Protein AF-A0A060CI64-F1 (afdb_monomer)

Mean predicted aligned error: 8.31 Å

Radius of gyration: 19.79 Å; Cα contacts (8 Å, |Δi|>4): 132; chains: 1; bounding box: 47×23×63 Å

Solvent-accessible surface area (backbone atoms only — not comparable to full-atom values): 6944 Å² total; per-residue (Å²): 132,88,82,83,76,77,88,77,75,75,83,85,53,99,84,52,78,56,82,79,46,73,45,54,39,59,33,70,56,40,92,54,32,87,83,45,58,58,56,49,34,76,32,47,67,74,94,60,37,82,54,46,82,24,49,99,35,51,79,42,62,29,75,38,53,67,48,91,42,87,87,68,49,53,86,38,17,58,70,34,61,36,58,40,86,64,54,48,38,76,44,66,75,62,94,75,76,67,66,71,78,63,88,86,70,72,55,126

Sequence (108 aa):
MQRSLNSSRRRLGYLSCGTGNPIDDCWRCDRNWESNRQRLADCAIGFGKNAIGGRDGKIYVVTDSGDDDPVNPKPGTLRYAVIQDEPLWIIFQQDMVIKLKEELIMNS

pLDDT: mean 87.82, std 17.68, range [35.69, 98.62]

Secondary structure (DSSP, 8-state):
-------------TT----S-HHHHHHTT-TTTTTSGGGGGG---STTTT--TTTTSEEEEE-B-----SSSPPTTBHHHHHT-SS-EEEEESS------SS------

Nearest PDB structures (foldseek):
  1pxz-assembly2_B  TM=9.777E-01  e=5.783E-08  Juniperus ashei

Foldseek 3Di:
DDDDPPPPDDPPDPPQPDPPDQLCSQQVSPPVCVVVVQSSLCSDDDPCNNDSQLRVHEEAEQPDLEAPDLPDDDRSYPLVVQPDQHGYDYDYPDDHDRDHPDDRDGDD

Structure (mmCIF, N/CA/C/O backbone):
data_AF-A0A060CI64-F1
#
_entry.id   AF-A0A060CI64-F1
#
loop_
_atom_site.group_PDB
_atom_site.id
_atom_site.type_symbol
_atom_site.label_atom_id
_atom_site.label_alt_id
_atom_site.label_comp_id
_atom_site.label_asym_id
_atom_site.label_entity_id
_atom_site.label_seq_id
_atom_site.pdbx_PDB_ins_code
_atom_site.Cartn_x
_atom_site.Cartn_y
_atom_site.Cartn_z
_atom_site.occupancy
_atom_site.B_iso_or_equiv
_atom_site.auth_seq_id
_atom_site.auth_comp_id
_atom_site.auth_asym_id
_atom_site.auth_atom_id
_atom_site.pdbx_PDB_model_num
ATOM 1 N N . MET A 1 1 ? 33.245 1.064 -43.397 1.00 35.69 1 MET A N 1
ATOM 2 C CA . MET A 1 1 ? 32.966 2.379 -42.779 1.00 35.69 1 MET A CA 1
ATOM 3 C C . MET A 1 1 ? 31.857 2.183 -41.751 1.00 35.69 1 MET A C 1
ATOM 5 O O . MET A 1 1 ? 30.745 1.841 -42.133 1.00 35.69 1 MET A O 1
ATOM 9 N N . GLN A 1 2 ? 32.186 2.265 -40.459 1.00 37.78 2 GLN A N 1
ATOM 10 C CA . GLN A 1 2 ? 31.243 2.124 -39.342 1.00 37.78 2 GLN A CA 1
ATOM 11 C C . GLN A 1 2 ? 30.092 3.130 -39.463 1.00 37.78 2 GLN A C 1
ATOM 13 O O . GLN A 1 2 ? 30.331 4.332 -39.554 1.00 37.78 2 GLN A O 1
ATOM 18 N N . ARG A 1 3 ? 28.842 2.660 -39.398 1.00 39.34 3 ARG A N 1
ATOM 19 C CA . ARG A 1 3 ? 27.697 3.519 -39.074 1.00 39.34 3 ARG A CA 1
ATOM 20 C C . ARG A 1 3 ? 27.413 3.390 -37.582 1.00 39.34 3 ARG A C 1
ATOM 22 O O . ARG A 1 3 ? 26.717 2.479 -37.153 1.00 39.34 3 ARG A O 1
ATOM 29 N N . SER A 1 4 ? 27.986 4.304 -36.805 1.00 40.84 4 SER A N 1
ATOM 30 C CA . SER A 1 4 ? 27.560 4.561 -35.430 1.00 40.84 4 SER A CA 1
ATOM 31 C C . SER A 1 4 ? 26.117 5.075 -35.461 1.00 40.84 4 SER A C 1
ATOM 33 O O . SER A 1 4 ? 25.847 6.160 -35.978 1.00 40.84 4 SER A O 1
ATOM 35 N N . LEU A 1 5 ? 25.172 4.275 -34.963 1.00 47.56 5 LEU A N 1
ATOM 36 C CA . LEU A 1 5 ? 23.814 4.731 -34.687 1.00 47.56 5 LEU A CA 1
ATOM 37 C C . LEU A 1 5 ? 23.816 5.354 -33.292 1.00 47.56 5 LEU A C 1
ATOM 39 O O . LEU A 1 5 ? 23.704 4.671 -32.281 1.00 47.56 5 LEU A O 1
ATOM 43 N N . ASN A 1 6 ? 23.978 6.672 -33.266 1.00 42.03 6 ASN A N 1
ATOM 44 C CA . ASN A 1 6 ? 23.864 7.514 -32.082 1.00 42.03 6 ASN A CA 1
ATOM 45 C C . ASN A 1 6 ? 22.467 7.311 -31.448 1.00 42.03 6 ASN A C 1
ATOM 47 O O . ASN A 1 6 ? 21.456 7.727 -32.024 1.00 42.03 6 ASN A O 1
ATOM 51 N N . SER A 1 7 ? 22.384 6.615 -30.307 1.00 46.00 7 SER A N 1
ATOM 52 C CA . SER A 1 7 ? 21.130 6.107 -29.717 1.00 46.00 7 SER A CA 1
ATOM 53 C C . SER A 1 7 ? 20.327 7.165 -28.941 1.00 46.00 7 SER A C 1
ATOM 55 O O . SER A 1 7 ? 19.685 6.863 -27.937 1.00 46.00 7 SER A O 1
ATOM 57 N N . SER A 1 8 ? 20.336 8.415 -29.404 1.00 51.41 8 SER A N 1
ATOM 58 C CA . SER A 1 8 ? 19.689 9.554 -28.731 1.00 51.41 8 SER A CA 1
ATOM 59 C C . SER A 1 8 ? 18.363 9.966 -29.378 1.00 51.41 8 SER A C 1
ATOM 61 O O . SER A 1 8 ? 17.860 11.062 -29.136 1.00 51.41 8 SER A O 1
ATOM 63 N N . ARG A 1 9 ? 17.766 9.117 -30.224 1.00 51.62 9 ARG A N 1
ATOM 64 C CA . ARG A 1 9 ? 16.444 9.392 -30.806 1.00 51.62 9 ARG A CA 1
ATOM 65 C C . ARG A 1 9 ? 15.350 8.934 -29.847 1.00 51.62 9 ARG A C 1
ATOM 67 O O . ARG A 1 9 ? 14.898 7.793 -29.900 1.00 51.62 9 ARG A O 1
ATOM 74 N N . ARG A 1 10 ? 14.934 9.866 -28.980 1.00 55.88 10 ARG A N 1
ATOM 75 C CA . ARG A 1 10 ? 13.661 9.839 -28.243 1.00 55.88 10 ARG A CA 1
ATOM 76 C C . ARG A 1 10 ? 12.565 9.338 -29.186 1.00 55.88 10 ARG A C 1
ATOM 78 O O . ARG A 1 10 ? 12.325 9.950 -30.227 1.00 55.88 10 ARG A O 1
ATOM 85 N N . ARG A 1 11 ? 11.934 8.212 -28.848 1.00 50.50 11 ARG A N 1
ATOM 86 C CA . ARG A 1 11 ? 10.769 7.703 -29.575 1.00 50.50 11 ARG A CA 1
ATOM 87 C C . ARG A 1 11 ? 9.620 8.703 -29.408 1.00 50.50 11 ARG A C 1
ATOM 89 O O . ARG A 1 11 ? 8.889 8.648 -28.429 1.00 50.50 11 ARG A O 1
ATOM 96 N N . LEU A 1 12 ? 9.467 9.612 -30.368 1.00 51.12 12 LEU A N 1
ATOM 97 C CA . LEU A 1 12 ? 8.243 10.385 -30.597 1.00 51.12 12 LEU A CA 1
ATOM 98 C C . LEU A 1 12 ? 7.177 9.431 -31.152 1.00 51.12 12 LEU A C 1
ATOM 100 O O . LEU A 1 12 ? 6.933 9.370 -32.353 1.00 51.12 12 LEU A O 1
ATOM 104 N N . GLY A 1 13 ? 6.611 8.605 -30.274 1.00 46.53 13 GLY A N 1
ATOM 105 C CA . GLY A 1 13 ? 5.516 7.700 -30.594 1.00 46.53 13 GLY A CA 1
ATOM 106 C C . GLY A 1 13 ? 4.195 8.318 -30.167 1.00 46.53 13 GLY A C 1
ATOM 107 O O . GLY A 1 13 ? 3.745 8.073 -29.057 1.00 46.53 13 GLY A O 1
ATOM 108 N N . TYR A 1 14 ? 3.560 9.064 -31.068 1.00 48.53 14 TYR A N 1
ATOM 109 C CA . TYR A 1 14 ? 2.226 9.682 -30.941 1.00 48.53 14 TYR A CA 1
ATOM 110 C C . TYR A 1 14 ? 1.065 8.643 -30.856 1.00 48.53 14 TYR A C 1
ATOM 112 O O . TYR A 1 14 ? -0.083 8.947 -31.153 1.00 48.53 14 TYR A O 1
ATOM 120 N N . LEU A 1 15 ? 1.386 7.394 -30.482 1.00 52.94 15 LEU A N 1
ATOM 121 C CA . LEU A 1 15 ? 0.518 6.213 -30.320 1.00 52.94 15 LEU A CA 1
ATOM 122 C C . LEU A 1 15 ? 0.923 5.357 -29.093 1.00 52.94 15 LEU A C 1
ATOM 124 O O . LEU A 1 15 ? 0.437 4.242 -28.916 1.00 52.94 15 LEU A O 1
ATOM 128 N N . SER A 1 16 ? 1.866 5.834 -28.277 1.00 58.59 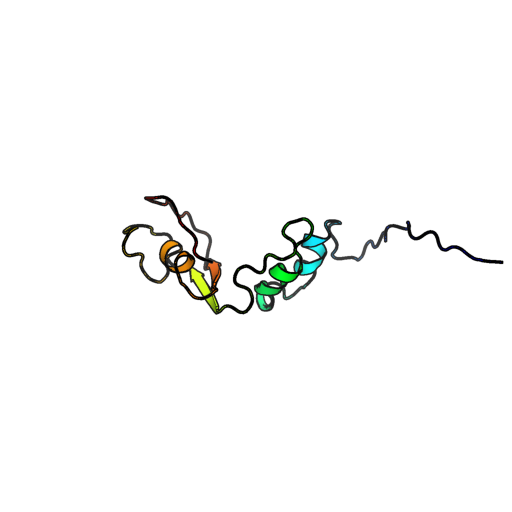16 SER A N 1
ATOM 129 C CA . SER A 1 16 ? 2.388 5.124 -27.109 1.00 58.59 16 SER A CA 1
ATOM 130 C C . SER A 1 16 ? 1.536 5.456 -25.890 1.00 58.59 16 SER A C 1
ATOM 132 O O . SER A 1 16 ? 1.250 6.623 -25.651 1.00 58.59 16 SER A O 1
ATOM 134 N N . CYS A 1 17 ? 1.184 4.460 -25.080 1.00 74.75 17 CYS A N 1
ATOM 135 C CA . CYS A 1 17 ? 0.604 4.700 -23.757 1.00 74.75 17 CYS A CA 1
ATOM 136 C C . CYS A 1 17 ? 1.551 5.500 -22.822 1.00 74.75 17 CYS A C 1
ATOM 138 O O . CYS A 1 17 ? 1.140 5.987 -21.772 1.00 74.75 17 CYS A O 1
ATOM 140 N N . GLY A 1 18 ? 2.815 5.674 -23.214 1.00 71.00 18 GLY A N 1
ATOM 141 C CA . GLY A 1 18 ? 3.805 6.333 -22.382 1.00 71.00 18 GLY A CA 1
ATOM 142 C C . GLY A 1 18 ? 3.482 7.798 -22.076 1.00 71.00 18 GLY A C 1
ATOM 143 O O . GLY A 1 18 ? 3.376 8.625 -22.982 1.00 71.00 18 GLY A O 1
ATOM 144 N N . THR A 1 19 ? 3.398 8.122 -20.788 1.00 78.69 19 THR A N 1
ATOM 145 C CA . THR A 1 19 ? 3.350 9.490 -20.254 1.00 78.69 19 THR A CA 1
ATOM 146 C C . THR A 1 19 ? 4.725 10.163 -20.325 1.00 78.69 19 THR A C 1
ATOM 148 O O . THR A 1 19 ? 4.835 11.381 -20.182 1.00 78.69 19 THR A O 1
ATOM 151 N N . GLY A 1 20 ? 5.779 9.370 -20.565 1.00 84.31 20 GLY A N 1
ATOM 152 C CA . GLY A 1 20 ? 7.176 9.793 -20.558 1.00 84.31 20 GLY A CA 1
ATOM 153 C C . GLY A 1 20 ? 7.860 9.590 -19.205 1.00 84.31 20 GLY A C 1
ATOM 154 O O . GLY A 1 20 ? 9.069 9.808 -19.106 1.00 84.31 20 GLY A O 1
ATOM 155 N N . ASN A 1 21 ? 7.123 9.154 -18.178 1.00 90.00 21 ASN A N 1
ATOM 156 C CA . ASN A 1 21 ? 7.684 8.703 -16.912 1.00 90.00 21 ASN A CA 1
ATOM 157 C C . ASN A 1 21 ? 7.906 7.174 -16.962 1.00 90.00 21 ASN A C 1
ATOM 159 O O . ASN A 1 21 ? 6.929 6.432 -17.030 1.00 90.00 21 ASN A O 1
ATOM 163 N N . PRO A 1 22 ? 9.156 6.671 -16.890 1.00 92.12 22 PRO A N 1
ATOM 164 C CA . PRO A 1 22 ? 9.429 5.240 -17.054 1.00 92.12 22 PRO A CA 1
ATOM 165 C C . PRO A 1 22 ? 8.760 4.313 -16.026 1.00 92.12 22 PRO A C 1
ATOM 167 O O . PRO A 1 22 ? 8.535 3.146 -16.337 1.00 92.12 22 PRO A O 1
ATOM 170 N N . ILE A 1 23 ? 8.453 4.808 -14.818 1.00 94.12 23 ILE A N 1
ATOM 171 C CA . ILE A 1 23 ? 7.755 4.028 -13.784 1.00 94.12 23 ILE A CA 1
ATOM 172 C C . ILE A 1 23 ? 6.293 3.852 -14.199 1.00 94.12 23 ILE A C 1
ATOM 174 O O . ILE A 1 23 ? 5.801 2.729 -14.257 1.00 94.12 23 ILE A O 1
ATOM 178 N N . ASP A 1 24 ? 5.613 4.944 -14.548 1.00 92.94 24 ASP A N 1
ATOM 179 C CA . ASP A 1 24 ? 4.216 4.899 -14.988 1.00 92.94 24 ASP A CA 1
ATOM 180 C C . ASP A 1 24 ? 4.051 4.097 -16.277 1.00 92.94 24 ASP A C 1
ATOM 182 O O . ASP A 1 24 ? 3.160 3.254 -16.369 1.00 92.94 24 ASP A O 1
ATOM 186 N N . ASP A 1 25 ? 4.945 4.294 -17.244 1.00 91.88 25 ASP A N 1
ATOM 187 C CA . ASP A 1 25 ? 4.925 3.588 -18.525 1.00 91.88 25 ASP A CA 1
ATOM 188 C C . ASP A 1 25 ? 5.068 2.062 -18.349 1.00 91.88 25 ASP A C 1
ATOM 190 O O . ASP A 1 25 ? 4.601 1.291 -19.189 1.00 91.88 25 ASP A O 1
ATOM 194 N N . CYS A 1 26 ? 5.683 1.611 -17.249 1.00 93.44 26 CYS A N 1
ATOM 195 C CA . CYS A 1 26 ? 5.874 0.197 -16.933 1.00 93.44 26 CYS A CA 1
ATOM 196 C C . CYS A 1 26 ? 4.586 -0.507 -16.465 1.00 93.44 26 CYS A C 1
ATOM 198 O O . CYS A 1 26 ? 4.353 -1.653 -16.868 1.00 93.44 26 CYS A O 1
ATOM 200 N N . TRP A 1 27 ? 3.737 0.154 -15.664 1.00 93.12 27 TRP A N 1
ATOM 201 C CA . TRP A 1 27 ? 2.523 -0.464 -15.102 1.00 93.12 27 TRP A CA 1
ATOM 202 C C . TRP A 1 27 ? 1.215 0.088 -15.683 1.00 93.12 27 TRP A C 1
ATOM 204 O O . TRP A 1 27 ? 0.307 -0.693 -15.956 1.00 93.12 27 TRP A O 1
ATOM 214 N N . ARG A 1 28 ? 1.100 1.403 -15.932 1.00 89.44 28 ARG A N 1
ATOM 215 C CA . ARG A 1 28 ? -0.140 2.027 -16.445 1.00 89.44 28 ARG A CA 1
ATOM 216 C C . ARG A 1 28 ? -0.465 1.615 -17.870 1.00 89.44 28 ARG A C 1
ATOM 218 O O . ARG A 1 28 ? -1.616 1.705 -18.289 1.00 89.44 28 ARG A O 1
ATOM 225 N N . CYS A 1 29 ? 0.543 1.167 -18.612 1.00 90.00 29 CYS A N 1
ATOM 226 C CA . CYS A 1 29 ? 0.365 0.693 -19.978 1.00 90.00 29 CYS A CA 1
ATOM 227 C C . CYS A 1 29 ? -0.138 -0.728 -20.105 1.00 90.00 29 CYS A C 1
ATOM 229 O O . CYS A 1 29 ? -0.501 -1.151 -21.206 1.00 90.00 29 CYS A O 1
ATOM 231 N N . ASP A 1 30 ? -0.254 -1.427 -18.984 1.00 90.81 30 ASP A N 1
ATOM 232 C CA . ASP A 1 30 ? -1.076 -2.611 -18.909 1.00 90.81 30 ASP A CA 1
ATOM 233 C C . ASP A 1 30 ? -2.556 -2.204 -18.823 1.00 90.81 30 ASP A C 1
ATOM 235 O O . ASP A 1 30 ? -3.020 -1.674 -17.814 1.00 90.81 30 ASP A O 1
ATOM 239 N N . ARG A 1 31 ? -3.332 -2.474 -19.880 1.00 91.56 31 ARG A N 1
ATOM 240 C CA . ARG A 1 31 ? -4.790 -2.245 -19.864 1.00 91.56 31 ARG A CA 1
ATOM 241 C C . ARG A 1 31 ? -5.498 -3.073 -18.787 1.00 91.56 31 ARG A C 1
ATOM 243 O O . ARG A 1 31 ? -6.590 -2.700 -18.378 1.00 91.56 31 ARG A O 1
ATOM 250 N N . ASN A 1 32 ? -4.866 -4.151 -18.323 1.00 94.69 32 ASN A N 1
ATOM 251 C CA . ASN A 1 32 ? -5.353 -5.034 -17.271 1.00 94.69 32 ASN A CA 1
ATOM 252 C C . ASN A 1 32 ? -4.605 -4.805 -15.946 1.00 94.69 32 ASN A C 1
ATOM 254 O O . ASN A 1 32 ? -4.542 -5.718 -15.122 1.00 94.69 32 ASN A O 1
ATOM 258 N N . TRP A 1 33 ? -4.032 -3.613 -15.714 1.00 93.62 33 TRP A N 1
ATOM 259 C CA . TRP A 1 33 ? -3.312 -3.292 -14.471 1.00 93.62 33 TRP A CA 1
ATOM 260 C C . TRP A 1 33 ? -4.128 -3.632 -13.215 1.00 93.62 33 TRP A C 1
ATOM 262 O O . TRP A 1 33 ? -3.565 -4.027 -12.200 1.00 93.62 33 TRP A O 1
ATOM 272 N N . GLU A 1 34 ? -5.457 -3.523 -13.286 1.00 93.31 34 GLU A N 1
ATOM 273 C CA . GLU A 1 34 ? -6.361 -3.827 -12.178 1.00 93.31 34 GLU A CA 1
ATOM 274 C C . GLU A 1 34 ? -6.348 -5.314 -11.791 1.00 93.31 34 GLU A C 1
ATOM 276 O O . GLU A 1 34 ? -6.465 -5.658 -10.614 1.00 93.31 34 GLU A O 1
ATOM 281 N N . SER A 1 35 ? -6.176 -6.199 -12.773 1.00 94.62 35 SER A N 1
ATOM 282 C CA . SER A 1 35 ? -5.981 -7.636 -12.557 1.00 94.62 35 SER A CA 1
ATOM 283 C C . SER A 1 35 ? -4.517 -7.976 -12.256 1.00 94.62 35 SER A C 1
ATOM 285 O O . SER A 1 35 ? -4.244 -9.000 -11.641 1.00 94.62 35 SER A O 1
ATOM 287 N N . ASN A 1 36 ? -3.584 -7.096 -12.633 1.00 95.44 36 ASN A N 1
ATOM 288 C CA . ASN A 1 36 ? -2.135 -7.281 -12.517 1.00 95.44 36 ASN A CA 1
ATOM 289 C C . ASN A 1 36 ? -1.488 -6.314 -11.509 1.00 95.44 36 ASN A C 1
ATOM 291 O O . ASN A 1 36 ? -0.352 -5.885 -11.706 1.00 95.44 36 ASN A O 1
ATOM 295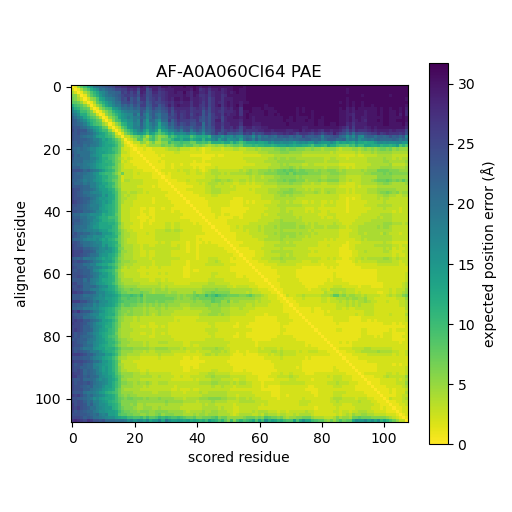 N N . ARG A 1 37 ? -2.193 -5.945 -10.430 1.00 95.75 37 ARG A N 1
ATOM 296 C CA . ARG A 1 37 ? -1.793 -4.845 -9.519 1.00 95.75 37 ARG A CA 1
ATOM 297 C C . ARG A 1 37 ? -0.361 -4.969 -9.015 1.00 95.75 37 ARG A C 1
ATOM 299 O O . ARG A 1 37 ? 0.370 -3.983 -8.977 1.00 95.75 37 ARG A O 1
ATOM 306 N N . GLN A 1 38 ? 0.037 -6.192 -8.676 1.00 96.56 38 GLN A N 1
ATOM 307 C CA . GLN A 1 38 ? 1.343 -6.483 -8.094 1.00 96.56 38 GLN A CA 1
ATOM 308 C C . GLN A 1 38 ? 2.514 -6.243 -9.060 1.00 96.56 38 GLN A C 1
ATOM 310 O O . GLN A 1 38 ? 3.637 -6.055 -8.604 1.00 96.56 38 GLN A O 1
ATOM 315 N N . ARG A 1 39 ? 2.265 -6.140 -10.376 1.00 95.75 39 ARG A N 1
ATOM 316 C CA . ARG A 1 39 ? 3.278 -5.771 -11.382 1.00 95.75 39 ARG A CA 1
ATOM 317 C C . ARG A 1 39 ? 3.917 -4.408 -11.105 1.00 95.75 39 ARG A C 1
ATOM 319 O O . ARG A 1 39 ? 5.049 -4.170 -11.513 1.00 95.75 39 ARG A O 1
ATOM 326 N N . LEU A 1 40 ? 3.224 -3.517 -10.390 1.00 96.62 40 LEU A N 1
ATOM 327 C CA . LEU A 1 40 ? 3.784 -2.235 -9.955 1.00 96.62 40 LEU A CA 1
ATOM 328 C C . LEU A 1 40 ? 5.102 -2.407 -9.176 1.00 96.62 40 LEU A C 1
ATOM 330 O O . LEU A 1 40 ? 5.992 -1.567 -9.306 1.00 96.62 40 LEU A O 1
ATOM 334 N N . ALA A 1 41 ? 5.257 -3.498 -8.420 1.00 97.25 41 ALA A N 1
ATOM 335 C CA . ALA A 1 41 ? 6.473 -3.788 -7.662 1.00 97.25 41 ALA A CA 1
ATOM 336 C C . ALA A 1 41 ? 7.714 -4.015 -8.552 1.00 97.25 41 ALA A C 1
ATOM 338 O O . ALA A 1 41 ? 8.836 -3.826 -8.094 1.00 97.25 41 ALA A O 1
ATOM 339 N N . ASP A 1 42 ? 7.534 -4.346 -9.834 1.00 96.38 42 ASP A N 1
ATOM 340 C CA . ASP A 1 42 ? 8.636 -4.527 -10.790 1.00 96.38 42 ASP A CA 1
ATOM 341 C C . ASP A 1 42 ? 9.054 -3.217 -11.478 1.00 96.38 42 ASP A C 1
ATOM 343 O O . ASP A 1 42 ? 10.045 -3.173 -12.208 1.00 96.38 42 ASP A O 1
ATOM 347 N N . CYS A 1 43 ? 8.290 -2.142 -11.274 1.00 96.06 43 CYS A N 1
ATOM 348 C CA . CYS A 1 43 ? 8.443 -0.886 -12.003 1.00 96.06 43 CYS A CA 1
ATOM 349 C C . CYS A 1 43 ? 9.279 0.166 -11.259 1.00 96.06 43 CYS A C 1
ATOM 351 O O . CYS A 1 43 ? 9.481 1.265 -11.779 1.00 96.06 43 CYS A O 1
ATOM 353 N N . ALA A 1 44 ? 9.762 -0.137 -10.050 1.00 96.50 44 ALA A N 1
ATOM 354 C CA . ALA A 1 44 ? 10.557 0.789 -9.251 1.00 96.50 44 ALA A CA 1
ATOM 355 C C . ALA A 1 44 ? 11.946 1.049 -9.872 1.00 96.50 44 ALA A C 1
ATOM 357 O O . ALA A 1 44 ? 12.626 0.151 -10.366 1.00 96.50 44 ALA A O 1
ATOM 358 N N . ILE A 1 45 ? 12.402 2.303 -9.814 1.00 94.31 45 ILE A N 1
ATOM 359 C CA . ILE A 1 45 ? 13.700 2.754 -10.344 1.00 94.31 45 ILE A CA 1
ATOM 360 C C . ILE A 1 45 ? 14.440 3.543 -9.250 1.00 94.31 45 ILE A C 1
ATOM 362 O O . ILE A 1 45 ? 13.834 4.055 -8.311 1.00 94.31 45 ILE A O 1
ATOM 366 N N . GLY A 1 46 ? 15.765 3.659 -9.360 1.00 96.44 46 GLY A N 1
ATOM 367 C CA . GLY A 1 46 ? 16.598 4.418 -8.423 1.00 96.44 46 GLY A CA 1
ATOM 368 C C . GLY A 1 46 ? 17.061 3.573 -7.237 1.00 96.44 46 GLY A C 1
ATOM 369 O O . GLY A 1 46 ? 17.228 2.360 -7.362 1.00 96.44 46 GLY A O 1
ATOM 370 N N . PHE A 1 47 ? 17.300 4.208 -6.088 1.00 98.06 47 PHE A N 1
ATOM 371 C CA . PHE A 1 47 ? 17.806 3.514 -4.896 1.00 98.06 47 PHE A CA 1
ATOM 372 C C . PHE A 1 47 ? 16.800 2.514 -4.306 1.00 98.06 47 PHE A C 1
ATOM 374 O O . PHE A 1 47 ? 17.209 1.489 -3.772 1.00 98.06 47 PHE A O 1
ATOM 381 N N . GLY A 1 48 ? 15.496 2.763 -4.468 1.00 96.75 48 GLY A N 1
ATOM 382 C CA . GLY A 1 48 ? 14.418 1.887 -3.997 1.00 96.75 48 GLY A CA 1
ATOM 383 C C . GLY A 1 48 ? 14.011 0.773 -4.968 1.00 96.75 48 GLY A C 1
ATOM 384 O O . GLY A 1 48 ? 13.023 0.098 -4.714 1.00 96.75 48 GLY A O 1
ATOM 385 N N . LYS A 1 49 ? 14.737 0.558 -6.074 1.00 97.06 49 LYS A N 1
ATOM 386 C CA . LYS A 1 49 ? 14.348 -0.385 -7.147 1.00 97.06 49 LYS A CA 1
ATOM 387 C C . LYS A 1 49 ? 14.157 -1.848 -6.715 1.00 97.06 49 LYS A C 1
ATOM 389 O O . LYS A 1 49 ? 13.596 -2.628 -7.468 1.00 97.06 49 LYS A O 1
ATOM 394 N N . ASN A 1 50 ? 14.668 -2.224 -5.541 1.00 97.19 50 ASN A N 1
ATOM 395 C CA . ASN A 1 50 ? 14.554 -3.578 -4.995 1.00 97.19 50 ASN A CA 1
ATOM 396 C C . ASN A 1 50 ? 13.359 -3.737 -4.034 1.00 97.19 50 ASN A C 1
ATOM 398 O O . ASN A 1 50 ? 13.182 -4.816 -3.475 1.00 97.19 50 ASN A O 1
ATOM 402 N N . ALA A 1 51 ? 12.577 -2.682 -3.783 1.00 96.50 51 ALA A N 1
ATOM 403 C CA . ALA A 1 51 ? 11.403 -2.763 -2.922 1.00 96.50 51 ALA A CA 1
ATOM 404 C C . ALA A 1 51 ? 10.283 -3.542 -3.626 1.00 96.50 51 ALA A C 1
ATOM 406 O O . ALA A 1 51 ? 9.794 -3.114 -4.667 1.00 96.50 51 ALA A O 1
ATOM 407 N N . ILE A 1 52 ? 9.871 -4.666 -3.035 1.00 96.31 52 ILE A N 1
ATOM 408 C CA . ILE A 1 52 ? 8.815 -5.533 -3.585 1.00 96.31 52 ILE A CA 1
ATOM 409 C C . ILE A 1 52 ? 7.453 -5.330 -2.904 1.00 96.31 52 ILE A C 1
ATOM 411 O O . ILE A 1 52 ? 6.430 -5.742 -3.446 1.00 96.31 52 ILE A O 1
ATOM 415 N N . GLY A 1 53 ? 7.423 -4.678 -1.734 1.00 95.81 53 GLY A N 1
ATOM 416 C CA . GLY A 1 53 ? 6.204 -4.501 -0.940 1.00 95.81 53 GLY A CA 1
ATOM 417 C C . GLY A 1 53 ? 5.509 -5.838 -0.664 1.00 95.81 53 GLY A C 1
ATOM 418 O O . GLY A 1 53 ? 6.169 -6.830 -0.380 1.00 95.81 53 GLY A O 1
ATOM 419 N N . GLY A 1 54 ? 4.184 -5.874 -0.812 1.00 96.69 54 GLY A N 1
ATOM 420 C CA . GLY A 1 54 ? 3.378 -7.091 -0.672 1.00 96.69 54 GLY A CA 1
ATOM 421 C C . GLY A 1 54 ? 3.259 -7.947 -1.939 1.00 96.69 54 GLY A C 1
ATOM 422 O O . GLY A 1 54 ? 2.256 -8.648 -2.087 1.00 96.69 54 GLY A O 1
ATOM 423 N N . ARG A 1 55 ? 4.194 -7.844 -2.901 1.00 96.38 55 ARG A N 1
ATOM 424 C CA . ARG A 1 55 ? 4.207 -8.713 -4.096 1.00 96.38 55 ARG A CA 1
ATOM 425 C C . ARG A 1 55 ? 4.273 -10.180 -3.666 1.00 96.38 55 ARG A C 1
ATOM 427 O O . ARG A 1 55 ? 4.905 -10.500 -2.666 1.00 96.38 55 ARG A O 1
ATOM 434 N N . ASP A 1 56 ? 3.586 -11.043 -4.408 1.00 95.25 56 ASP A N 1
ATOM 435 C CA . ASP A 1 56 ? 3.421 -12.479 -4.139 1.00 95.25 56 ASP A CA 1
ATOM 436 C C . ASP A 1 56 ? 2.571 -12.785 -2.884 1.00 95.25 56 ASP A C 1
ATOM 438 O O . ASP A 1 56 ? 2.227 -13.937 -2.613 1.00 95.25 56 ASP A O 1
ATOM 442 N N . GLY A 1 57 ? 2.154 -11.741 -2.161 1.00 96.31 57 GLY A N 1
ATOM 443 C CA . GLY A 1 57 ? 1.231 -11.790 -1.040 1.00 96.31 57 GLY A CA 1
ATOM 444 C C . GLY A 1 57 ? -0.239 -11.840 -1.456 1.00 96.31 57 GLY A C 1
ATOM 445 O O . GLY A 1 57 ? -0.614 -11.629 -2.617 1.00 96.31 57 GLY A O 1
ATOM 4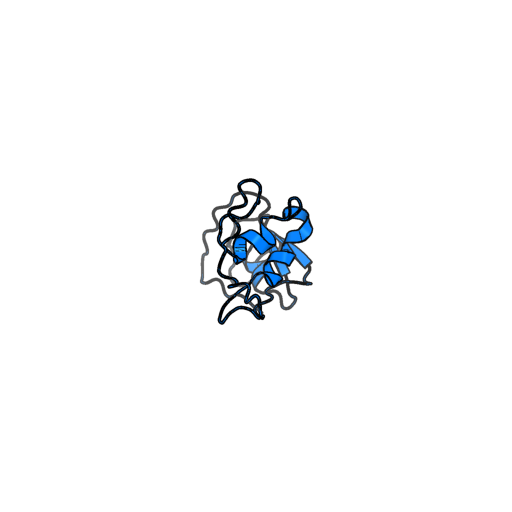46 N N . LYS A 1 58 ? -1.113 -12.094 -0.478 1.00 97.25 58 LYS A N 1
ATOM 447 C CA . LYS A 1 58 ? -2.567 -12.102 -0.700 1.00 97.25 58 LYS A CA 1
ATOM 448 C C . LYS A 1 58 ? -3.089 -10.677 -0.852 1.00 97.25 58 LYS A C 1
ATOM 450 O O . LYS A 1 58 ? -2.598 -9.747 -0.216 1.00 97.25 58 LYS A O 1
ATOM 455 N N . ILE A 1 59 ? -4.136 -10.509 -1.656 1.00 97.94 59 ILE A N 1
ATOM 456 C CA . ILE A 1 59 ? -4.874 -9.245 -1.691 1.00 97.94 59 ILE A CA 1
ATOM 457 C C . ILE A 1 59 ? -5.730 -9.157 -0.428 1.00 97.94 59 ILE A C 1
ATOM 459 O O . ILE A 1 59 ? -6.566 -10.026 -0.183 1.00 97.94 59 ILE A O 1
ATOM 463 N N . TYR A 1 60 ? -5.534 -8.093 0.345 1.00 98.38 60 TYR A N 1
ATOM 464 C CA . TYR A 1 60 ? -6.394 -7.746 1.469 1.00 98.38 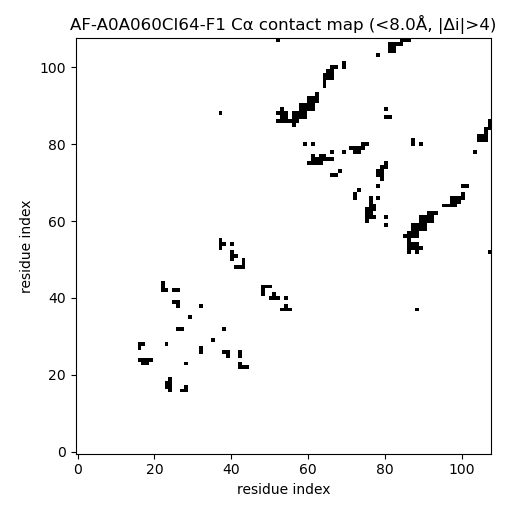60 TYR A CA 1
ATOM 465 C C . TYR A 1 60 ? -7.221 -6.518 1.101 1.00 98.38 60 TYR A C 1
ATOM 467 O O . TYR A 1 60 ? -6.677 -5.513 0.648 1.00 98.38 60 TYR A O 1
ATOM 475 N N . VAL A 1 61 ? -8.535 -6.589 1.298 1.00 98.56 61 VAL A N 1
ATOM 476 C CA . VAL A 1 61 ? -9.451 -5.494 0.968 1.00 98.56 61 VAL A CA 1
ATOM 477 C C . VAL A 1 61 ? -9.879 -4.803 2.254 1.00 98.56 61 VAL A C 1
ATOM 479 O O . VAL A 1 61 ? -10.522 -5.412 3.104 1.00 98.56 61 VAL A O 1
ATOM 482 N N . VAL A 1 62 ? -9.536 -3.525 2.388 1.00 98.62 62 VAL A N 1
ATOM 483 C CA . VAL A 1 62 ? -10.066 -2.660 3.441 1.00 98.62 62 VAL A CA 1
ATOM 484 C C . VAL A 1 62 ? -11.517 -2.336 3.097 1.00 98.62 62 VAL A C 1
ATOM 486 O O . VAL A 1 62 ? -11.802 -1.777 2.033 1.00 98.62 62 VAL A O 1
ATOM 489 N N . THR A 1 63 ? -12.419 -2.706 4.000 1.00 98.62 63 THR A N 1
ATOM 490 C CA . THR A 1 63 ? -13.874 -2.512 3.896 1.00 98.62 63 THR A CA 1
ATOM 491 C C . THR A 1 63 ? -14.416 -1.608 5.005 1.00 98.62 63 THR A C 1
ATOM 493 O O . THR A 1 63 ? -15.534 -1.117 4.898 1.00 98.62 63 THR A O 1
ATOM 496 N N . ASP A 1 64 ? -13.640 -1.390 6.070 1.00 98.06 64 ASP A N 1
ATOM 497 C CA . ASP A 1 64 ? -13.993 -0.557 7.221 1.00 98.06 64 ASP A CA 1
ATOM 498 C C . ASP A 1 64 ? -12.950 0.560 7.386 1.00 98.06 64 ASP A C 1
ATOM 500 O O . ASP A 1 64 ? -11.749 0.300 7.494 1.00 98.06 64 ASP A O 1
ATOM 504 N N . SER A 1 65 ? -13.410 1.812 7.398 1.00 97.88 65 SER A N 1
ATOM 505 C CA . SER A 1 65 ? -12.565 2.995 7.588 1.00 97.88 65 SER A CA 1
ATOM 506 C C . SER A 1 65 ? -12.327 3.356 9.060 1.00 97.88 65 SER A C 1
ATOM 508 O O . SER A 1 65 ? -11.668 4.358 9.341 1.00 97.88 65 SER A O 1
ATOM 510 N N . GLY A 1 66 ? -12.903 2.600 9.998 1.00 96.69 66 GLY A N 1
ATOM 511 C CA . GLY A 1 66 ? -12.768 2.813 11.434 1.00 96.69 66 GLY A CA 1
ATOM 512 C C . GLY A 1 66 ? -11.376 2.476 11.974 1.00 96.69 66 GLY A C 1
ATOM 513 O O . GLY A 1 66 ? -10.681 1.594 11.471 1.00 96.69 66 GLY A O 1
ATOM 514 N N . ASP A 1 67 ? -11.000 3.168 13.049 1.00 95.12 67 ASP A N 1
ATOM 515 C CA . ASP A 1 67 ? -9.754 2.947 13.796 1.00 95.12 67 ASP A CA 1
ATOM 516 C C . ASP A 1 67 ? -10.023 2.972 15.310 1.00 95.12 67 ASP A C 1
ATOM 518 O O . ASP A 1 67 ? -9.408 3.712 16.073 1.00 95.12 67 ASP A O 1
ATOM 522 N N . ASP A 1 68 ? -11.059 2.247 15.746 1.00 92.44 68 ASP A N 1
ATOM 523 C CA . ASP A 1 68 ? -11.616 2.440 17.086 1.00 92.44 68 ASP A CA 1
ATOM 524 C C . ASP A 1 68 ? -10.747 1.918 18.230 1.00 92.44 68 ASP A C 1
ATOM 526 O O . ASP A 1 68 ? -10.718 2.550 19.290 1.00 92.44 68 ASP A O 1
ATOM 530 N N . ASP A 1 69 ? -10.065 0.798 18.003 1.00 93.81 69 ASP A N 1
ATOM 531 C CA . ASP A 1 69 ? -9.171 0.133 18.949 1.00 93.81 69 ASP A CA 1
ATOM 532 C C . ASP A 1 69 ? -7.792 -0.046 18.286 1.00 93.81 69 ASP A C 1
ATOM 534 O O . ASP A 1 69 ? -7.605 -0.965 17.482 1.00 93.81 69 ASP A O 1
ATOM 538 N N . PRO A 1 70 ? -6.825 0.842 18.590 1.00 93.94 70 PRO A N 1
ATOM 539 C CA . PRO A 1 70 ? -5.467 0.742 18.064 1.00 93.94 70 PRO A CA 1
ATOM 540 C C . PRO A 1 70 ? -4.695 -0.490 18.549 1.00 93.94 70 PRO A C 1
ATOM 542 O O . PRO A 1 70 ? -3.723 -0.879 17.904 1.00 93.94 70 PRO A O 1
ATOM 545 N N . VAL A 1 71 ? -5.100 -1.084 19.678 1.00 95.00 71 VAL A N 1
ATOM 546 C CA . VAL A 1 71 ? -4.430 -2.235 20.297 1.00 95.00 71 VAL A CA 1
ATOM 547 C C . VAL A 1 71 ? -4.929 -3.536 19.673 1.00 95.00 71 VAL A C 1
ATOM 549 O O . VAL A 1 71 ? -4.128 -4.418 19.376 1.00 95.00 71 VAL A O 1
ATOM 552 N N . ASN A 1 72 ? -6.239 -3.640 19.430 1.00 96.38 72 ASN A N 1
ATOM 553 C CA . ASN A 1 72 ? -6.873 -4.817 18.831 1.00 96.38 72 ASN A CA 1
ATOM 554 C C . ASN A 1 72 ? -7.667 -4.426 17.573 1.00 96.38 72 ASN A C 1
ATOM 556 O O . ASN A 1 72 ? -8.902 -4.360 17.603 1.00 96.38 72 ASN A O 1
ATOM 560 N N . PRO A 1 73 ? -6.990 -4.155 16.444 1.00 96.81 73 PRO A N 1
ATOM 561 C CA . PRO A 1 73 ? -7.676 -3.734 15.234 1.00 96.81 73 PRO A CA 1
ATOM 562 C C . PRO A 1 73 ? -8.562 -4.854 14.675 1.00 96.81 73 PRO A C 1
ATOM 564 O O . PRO A 1 73 ? -8.209 -6.033 14.685 1.00 96.81 73 PRO A O 1
ATOM 567 N N . LYS A 1 74 ? -9.727 -4.479 14.144 1.00 97.31 74 LYS A N 1
ATOM 568 C CA . LYS A 1 74 ? -10.704 -5.423 13.582 1.00 97.31 74 LYS A CA 1
ATOM 569 C C . LYS A 1 74 ? -10.316 -5.839 12.154 1.00 97.31 74 LYS A C 1
ATOM 571 O O . LYS A 1 74 ? -9.928 -4.962 11.372 1.00 97.31 74 LYS A O 1
ATOM 576 N N . PRO A 1 75 ? -10.497 -7.113 11.755 1.00 97.88 75 PRO A N 1
ATOM 577 C CA . PRO A 1 75 ? -10.459 -7.497 10.345 1.00 97.88 75 PRO A CA 1
ATOM 578 C C . PRO A 1 75 ? -11.394 -6.616 9.505 1.00 97.88 75 PRO A C 1
ATOM 580 O O . PRO A 1 75 ? -12.468 -6.228 9.957 1.00 97.88 75 PRO A O 1
ATOM 583 N N . GLY A 1 76 ? -10.969 -6.280 8.292 1.00 98.12 76 GLY A N 1
ATOM 584 C CA . GLY A 1 76 ? -11.602 -5.288 7.418 1.00 98.12 76 GLY A CA 1
ATOM 585 C C . GLY A 1 76 ? -11.035 -3.868 7.547 1.00 98.12 76 GLY A C 1
ATOM 586 O O . GLY A 1 76 ? -11.208 -3.080 6.619 1.00 98.12 76 GLY A O 1
ATOM 587 N N . THR A 1 77 ? -10.311 -3.542 8.627 1.00 98.44 77 THR A N 1
ATOM 588 C CA . THR A 1 77 ? -9.665 -2.224 8.806 1.00 98.44 77 THR A CA 1
ATOM 589 C C . THR A 1 77 ? -8.268 -2.165 8.186 1.00 98.44 77 THR A C 1
ATOM 591 O O . THR A 1 77 ? -7.623 -3.199 7.975 1.00 98.44 77 THR A O 1
ATOM 594 N N . LEU A 1 78 ? -7.772 -0.948 7.929 1.00 98.25 78 LEU A N 1
ATOM 595 C CA . LEU A 1 78 ? -6.390 -0.720 7.490 1.00 98.25 78 LEU A CA 1
ATOM 596 C C . LEU A 1 78 ? -5.374 -1.119 8.571 1.00 98.25 78 LEU A C 1
ATOM 598 O O . LEU A 1 78 ? -4.378 -1.762 8.249 1.00 98.25 78 LEU A O 1
ATOM 602 N N . ARG A 1 79 ? -5.627 -0.781 9.846 1.00 97.94 79 ARG A N 1
ATOM 603 C CA . ARG A 1 79 ? -4.698 -1.097 10.943 1.00 97.94 79 ARG A CA 1
ATOM 604 C C . ARG A 1 79 ? -4.501 -2.597 11.111 1.00 97.94 79 ARG A C 1
ATOM 606 O O . ARG A 1 79 ? -3.374 -3.025 11.313 1.00 97.94 79 ARG A O 1
ATOM 613 N N . TYR A 1 80 ? -5.559 -3.394 10.959 1.00 97.69 80 TYR A N 1
ATOM 614 C CA . TYR A 1 80 ? -5.423 -4.850 10.973 1.00 97.69 80 TYR A CA 1
ATOM 615 C C . TYR A 1 80 ? -4.527 -5.333 9.829 1.00 97.69 80 TYR A C 1
ATOM 617 O O . TYR A 1 80 ? -3.661 -6.171 10.046 1.00 97.69 80 TYR A O 1
ATOM 625 N N . ALA A 1 81 ? -4.702 -4.783 8.626 1.00 97.75 81 ALA A N 1
ATOM 626 C CA . ALA A 1 81 ? -3.977 -5.213 7.436 1.00 97.75 81 ALA A CA 1
ATOM 627 C C . ALA A 1 81 ? -2.462 -4.975 7.531 1.00 97.75 81 ALA A C 1
ATOM 629 O O . ALA A 1 81 ? -1.681 -5.843 7.164 1.00 97.75 81 ALA A O 1
ATOM 630 N N . VAL A 1 82 ? -2.043 -3.804 8.017 1.00 97.19 82 VAL A N 1
ATOM 631 C CA . VAL A 1 82 ? -0.627 -3.398 7.975 1.00 97.19 82 VAL A CA 1
ATOM 632 C C . VAL A 1 82 ? 0.248 -4.044 9.048 1.00 97.19 82 VAL A C 1
ATOM 634 O O . VAL A 1 82 ? 1.463 -3.946 8.948 1.00 97.19 82 VAL A O 1
ATOM 637 N N . ILE A 1 83 ? -0.337 -4.672 10.071 1.00 96.38 83 ILE A N 1
ATOM 638 C CA . ILE A 1 83 ? 0.420 -5.330 11.150 1.00 96.38 83 ILE A CA 1
ATOM 639 C C . ILE A 1 83 ? 0.578 -6.841 10.944 1.00 96.38 83 ILE A C 1
ATOM 641 O O . ILE A 1 83 ? 1.167 -7.502 11.793 1.00 96.38 83 ILE A O 1
ATOM 645 N N . GLN A 1 84 ? 0.020 -7.401 9.866 1.00 96.38 84 GLN A N 1
ATOM 646 C CA . GLN A 1 84 ? 0.133 -8.835 9.598 1.00 96.38 84 GLN A CA 1
ATOM 647 C C . GLN A 1 84 ? 1.590 -9.219 9.320 1.00 96.38 84 GLN A C 1
ATOM 649 O O . GLN A 1 84 ? 2.317 -8.464 8.681 1.00 96.38 84 GLN A O 1
ATOM 654 N N . ASP A 1 85 ? 1.995 -10.400 9.790 1.00 95.12 85 ASP A N 1
ATOM 655 C CA . ASP A 1 85 ? 3.348 -10.935 9.567 1.00 95.12 85 ASP A CA 1
ATOM 656 C C . ASP A 1 85 ? 3.553 -11.443 8.131 1.00 95.12 85 ASP A C 1
ATOM 658 O O . ASP A 1 85 ? 4.675 -11.541 7.646 1.00 95.12 85 ASP A O 1
ATOM 662 N N . GLU A 1 86 ? 2.461 -11.785 7.445 1.00 94.88 86 GLU A N 1
ATOM 663 C CA . GLU A 1 86 ? 2.490 -12.234 6.056 1.00 94.88 86 GLU A CA 1
ATOM 664 C C . GLU A 1 86 ? 2.379 -11.038 5.098 1.00 94.88 86 GLU A C 1
ATOM 666 O O . GLU A 1 86 ? 1.599 -10.114 5.359 1.00 94.88 86 GLU A O 1
ATOM 671 N N . PRO A 1 87 ? 3.057 -11.063 3.936 1.00 96.44 87 PRO A N 1
ATOM 672 C CA . PRO A 1 87 ? 2.971 -9.984 2.963 1.00 96.44 87 PRO A CA 1
ATOM 673 C C . PRO A 1 87 ? 1.545 -9.852 2.413 1.00 96.44 87 PRO A C 1
ATOM 675 O O . PRO A 1 87 ? 0.937 -10.818 1.935 1.00 96.44 87 PRO A O 1
ATOM 678 N N . LEU A 1 88 ? 1.023 -8.623 2.428 1.00 97.81 88 LEU A N 1
ATOM 679 C CA . LEU A 1 88 ? -0.296 -8.292 1.894 1.00 97.81 88 LEU A CA 1
ATOM 680 C C . LEU A 1 88 ? -0.226 -7.186 0.844 1.00 97.81 88 LEU A C 1
ATOM 682 O O . LEU A 1 88 ? 0.413 -6.150 1.029 1.00 97.81 88 LEU A O 1
ATOM 686 N N . TRP A 1 89 ? -0.977 -7.373 -0.240 1.00 98.12 89 TRP A N 1
ATOM 687 C CA . TRP A 1 89 ? -1.280 -6.314 -1.195 1.00 98.12 89 TRP A CA 1
ATOM 688 C C . TRP A 1 89 ? -2.605 -5.651 -0.808 1.00 98.12 89 TRP A C 1
ATOM 690 O O . TRP A 1 89 ? -3.687 -6.127 -1.161 1.00 98.12 89 TRP A O 1
ATOM 700 N N . ILE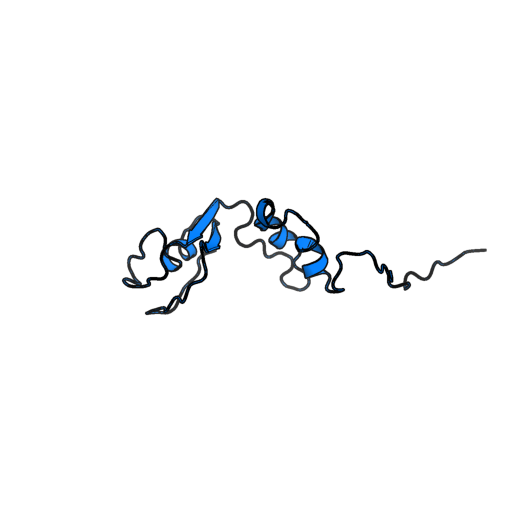 A 1 90 ? -2.521 -4.573 -0.031 1.00 98.25 90 ILE A N 1
ATOM 701 C CA . ILE A 1 90 ? -3.686 -3.904 0.556 1.00 98.25 90 ILE A CA 1
ATOM 702 C C . ILE A 1 90 ? -4.363 -3.006 -0.489 1.00 98.25 90 ILE A C 1
ATOM 704 O O . ILE A 1 90 ? -3.727 -2.136 -1.084 1.00 98.25 90 ILE A O 1
ATOM 708 N N . ILE A 1 91 ? -5.665 -3.203 -0.700 1.00 98.12 91 ILE A N 1
ATOM 709 C CA . ILE A 1 91 ? -6.518 -2.361 -1.549 1.00 98.12 91 ILE A CA 1
ATOM 710 C C . ILE A 1 91 ? -7.720 -1.840 -0.762 1.00 98.12 91 ILE A C 1
ATOM 712 O O . ILE A 1 91 ? -8.056 -2.364 0.297 1.00 98.12 91 ILE A O 1
ATOM 716 N N . PHE A 1 92 ? -8.396 -0.831 -1.302 1.00 98.50 92 PHE A N 1
ATOM 717 C CA . PHE A 1 92 ? -9.574 -0.220 -0.690 1.00 98.50 92 PHE A CA 1
ATOM 718 C C . PHE A 1 92 ? -10.807 -0.531 -1.532 1.00 98.50 92 PHE A C 1
ATOM 720 O O . PHE A 1 92 ? -10.767 -0.412 -2.756 1.00 98.50 92 PHE A O 1
ATOM 727 N N . GLN A 1 93 ? -11.890 -0.952 -0.877 1.00 98.19 93 GLN A N 1
ATOM 728 C CA . GLN A 1 93 ? -13.138 -1.311 -1.556 1.00 98.19 93 GLN A CA 1
ATOM 729 C C . GLN A 1 93 ? -13.814 -0.106 -2.228 1.00 98.19 93 GLN A C 1
ATOM 731 O O . GLN A 1 93 ? -14.475 -0.253 -3.252 1.00 98.19 93 GLN A O 1
ATOM 736 N N . GLN A 1 94 ? -13.668 1.072 -1.628 1.00 97.88 94 GLN A N 1
ATOM 737 C CA . GLN A 1 94 ? -14.290 2.323 -2.044 1.00 97.88 94 GLN A CA 1
ATOM 738 C C . GLN A 1 94 ? -13.472 3.503 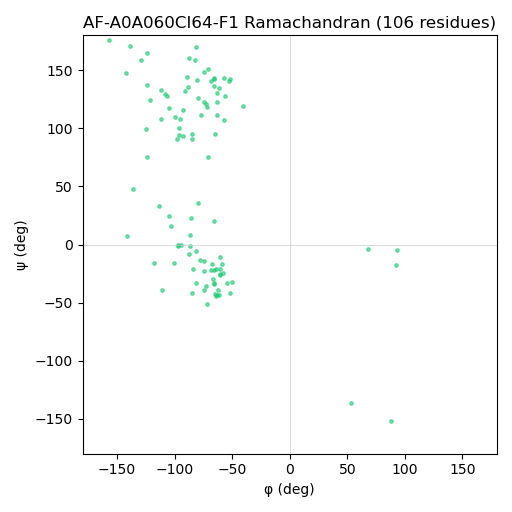-1.515 1.00 97.88 94 GLN A C 1
ATOM 740 O O . GLN A 1 94 ? -12.526 3.315 -0.746 1.00 97.88 94 GLN A O 1
ATOM 745 N N . ASP A 1 95 ? -13.873 4.715 -1.885 1.00 98.25 95 ASP A N 1
ATOM 746 C CA . ASP A 1 95 ? -13.326 5.935 -1.301 1.00 98.25 95 ASP A CA 1
ATOM 747 C C . ASP A 1 95 ? -13.611 5.980 0.208 1.00 98.25 95 ASP A C 1
ATOM 749 O O . ASP A 1 95 ? -14.721 5.689 0.668 1.00 98.25 95 ASP A O 1
ATOM 753 N N . MET A 1 96 ? -12.590 6.330 0.991 1.00 97.88 96 MET A N 1
ATOM 754 C CA . MET A 1 96 ? -12.639 6.308 2.452 1.00 97.88 96 MET A CA 1
ATOM 755 C C . MET A 1 96 ? -11.887 7.495 3.048 1.00 97.88 96 MET A C 1
ATOM 757 O O . MET A 1 96 ? -10.855 7.923 2.533 1.00 97.88 96 MET A O 1
ATOM 761 N N . VAL A 1 97 ? -12.371 7.974 4.194 1.00 98.00 97 VAL A N 1
ATOM 762 C CA . VAL A 1 97 ? -11.628 8.870 5.086 1.00 98.00 97 VAL A CA 1
ATOM 763 C C . VAL A 1 97 ? -11.310 8.090 6.355 1.00 98.00 97 VAL A C 1
ATOM 765 O O . VAL A 1 97 ? -12.201 7.814 7.154 1.00 98.00 97 VAL A O 1
ATOM 768 N N . ILE A 1 98 ? -10.042 7.723 6.532 1.00 97.81 98 ILE A N 1
ATOM 769 C CA . ILE A 1 98 ? -9.569 6.972 7.700 1.00 97.81 98 ILE A CA 1
ATOM 770 C C . ILE A 1 98 ? -8.928 7.962 8.665 1.00 97.81 98 ILE A C 1
ATOM 772 O O . ILE A 1 98 ? -7.862 8.514 8.390 1.00 97.81 98 ILE A O 1
ATOM 776 N N . LYS A 1 99 ? -9.589 8.206 9.797 1.00 97.62 99 LYS A N 1
ATOM 777 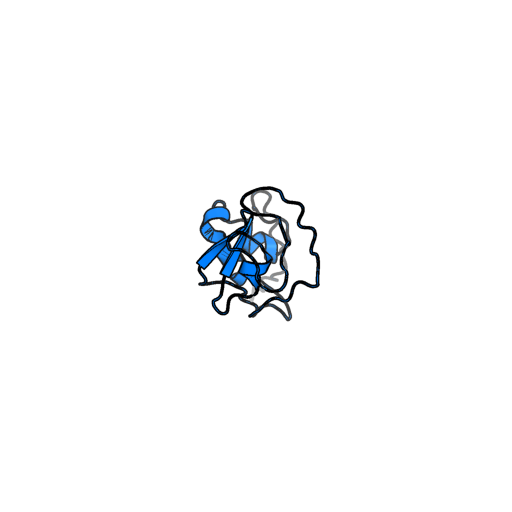C CA . LYS A 1 99 ? -9.046 9.042 10.868 1.00 97.62 99 LYS A CA 1
ATOM 778 C C . LYS A 1 99 ? -8.391 8.148 11.910 1.00 97.62 99 LYS A C 1
ATOM 780 O O . LYS A 1 99 ? -9.080 7.572 12.747 1.00 97.62 99 LYS A O 1
ATOM 785 N N . LEU A 1 100 ? -7.067 8.058 11.842 1.00 97.25 100 LEU A N 1
ATOM 786 C CA . LEU A 1 100 ? -6.278 7.288 12.794 1.00 97.25 100 LEU A CA 1
ATOM 787 C C . LEU A 1 100 ? -6.374 7.902 14.198 1.00 97.25 100 LEU A C 1
ATOM 789 O O . LEU A 1 100 ? -6.300 9.126 14.342 1.00 97.25 100 LEU A O 1
ATOM 793 N N . LYS A 1 101 ? -6.544 7.061 15.221 1.00 95.62 101 LYS A N 1
ATOM 794 C CA . LYS A 1 101 ? -6.494 7.477 16.631 1.00 95.62 101 LYS A CA 1
ATOM 795 C C . LYS A 1 101 ? -5.064 7.585 17.146 1.00 95.62 101 LYS A C 1
ATOM 797 O O . LYS A 1 101 ? -4.790 8.458 17.955 1.00 95.62 101 LYS A O 1
ATOM 802 N N . GLU A 1 102 ? -4.184 6.728 16.640 1.00 95.75 102 GLU A N 1
ATOM 803 C CA . GLU A 1 102 ? -2.763 6.657 16.992 1.00 95.75 102 GLU A CA 1
ATOM 804 C C . GLU A 1 102 ? -1.919 6.433 15.732 1.00 95.75 102 GLU A C 1
ATOM 806 O O . GLU A 1 102 ? -2.454 6.116 14.663 1.00 95.75 102 GLU A O 1
ATOM 811 N N . GLU A 1 103 ? -0.595 6.539 15.846 1.00 95.75 103 GLU A N 1
ATOM 812 C CA . GLU A 1 103 ? 0.327 6.256 14.741 1.00 95.75 10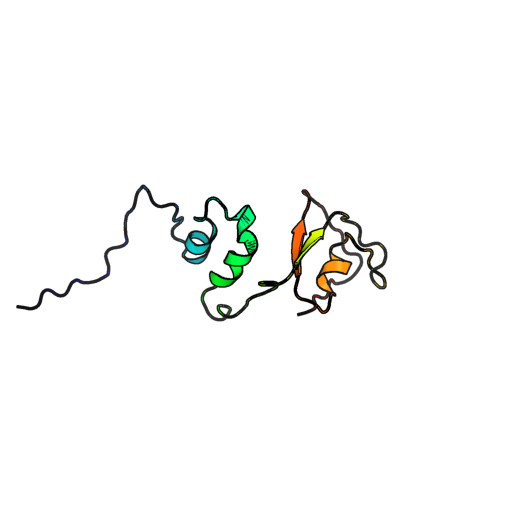3 GLU A CA 1
ATOM 813 C C . GLU A 1 103 ? 0.079 4.872 14.121 1.00 95.75 103 GLU A C 1
ATOM 815 O O . GLU A 1 103 ? -0.217 3.890 14.807 1.00 95.75 103 GLU A O 1
ATOM 820 N N . LEU A 1 104 ? 0.174 4.794 12.794 1.00 96.19 104 LEU A N 1
ATOM 821 C CA . LEU A 1 104 ? 0.028 3.551 12.048 1.00 96.19 104 LEU A CA 1
ATOM 822 C C . LEU A 1 104 ? 1.415 2.965 11.788 1.00 96.19 104 LEU A C 1
ATOM 824 O O . LEU A 1 104 ? 2.165 3.488 10.966 1.00 96.19 104 LEU A O 1
ATOM 828 N N . ILE A 1 105 ? 1.742 1.879 12.482 1.00 93.50 105 ILE A N 1
ATOM 829 C CA . ILE A 1 105 ? 2.985 1.137 12.267 1.00 93.50 105 ILE A CA 1
ATOM 830 C C . ILE A 1 105 ? 2.729 0.041 11.235 1.00 93.50 105 ILE A C 1
ATOM 832 O O . ILE A 1 105 ? 1.734 -0.677 11.326 1.00 93.50 105 ILE A O 1
ATOM 836 N N . MET A 1 106 ? 3.616 -0.065 10.248 1.00 92.25 106 MET A N 1
ATOM 837 C CA . MET A 1 106 ? 3.542 -1.059 9.180 1.00 92.25 106 MET A CA 1
ATOM 838 C C . MET A 1 106 ? 4.604 -2.131 9.411 1.00 92.25 106 MET A C 1
ATOM 840 O O . MET A 1 106 ? 5.776 -1.797 9.588 1.00 92.25 106 ME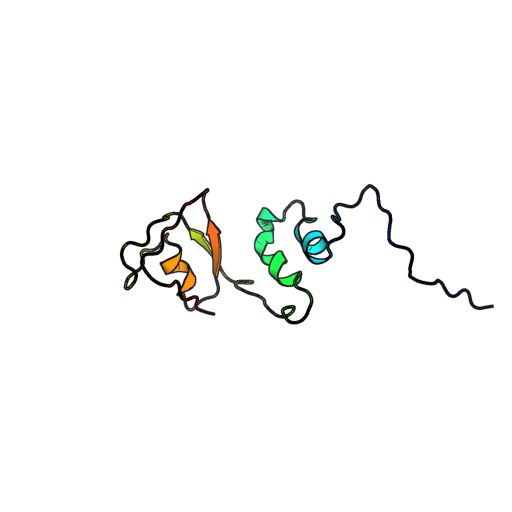T A O 1
ATOM 844 N N . ASN A 1 107 ? 4.185 -3.393 9.412 1.00 89.38 107 ASN A N 1
ATOM 845 C CA . ASN A 1 107 ? 5.073 -4.547 9.425 1.00 89.38 107 ASN A CA 1
ATOM 846 C C . ASN A 1 107 ? 5.558 -4.860 7.996 1.00 89.38 107 ASN A C 1
ATOM 848 O O . ASN A 1 107 ? 4.941 -4.422 7.017 1.00 89.38 107 ASN A O 1
ATOM 852 N N . SER A 1 108 ? 6.682 -5.571 7.884 1.00 76.81 108 SER A N 1
ATOM 853 C CA . SER A 1 108 ? 7.346 -5.915 6.617 1.00 76.81 108 SER A CA 1
ATOM 854 C C . SER A 1 108 ? 7.684 -7.389 6.522 1.00 76.81 108 SER A C 1
ATOM 856 O O . SER A 1 108 ? 8.288 -7.871 7.507 1.00 76.81 108 SER A O 1
#